Protein AF-A0A1Q8VTU4-F1 (afdb_monomer_lite)

Structure (mmCIF, N/CA/C/O backbone):
data_AF-A0A1Q8VTU4-F1
#
_entry.id   AF-A0A1Q8VTU4-F1
#
loop_
_atom_site.group_PDB
_atom_site.id
_atom_site.type_symbol
_atom_site.label_atom_id
_atom_site.label_alt_id
_atom_site.label_comp_id
_atom_site.label_asym_id
_atom_site.label_entity_id
_atom_site.label_seq_id
_atom_site.pdbx_PDB_ins_code
_atom_site.Cartn_x
_atom_site.Cartn_y
_atom_site.Cartn_z
_atom_site.occupancy
_atom_site.B_iso_or_equiv
_atom_site.auth_seq_id
_atom_site.auth_comp_id
_atom_site.auth_asym_id
_atom_site.auth_atom_id
_atom_site.pdbx_PDB_model_num
ATOM 1 N N . MET A 1 1 ? -30.413 25.745 49.077 1.00 49.00 1 MET A N 1
ATOM 2 C CA . MET A 1 1 ? -29.034 25.335 48.740 1.00 49.00 1 MET A CA 1
ATOM 3 C C . MET A 1 1 ? -29.107 24.049 47.938 1.00 49.00 1 MET A C 1
ATOM 5 O O . MET A 1 1 ? -29.226 22.994 48.539 1.00 49.00 1 MET A O 1
ATOM 9 N N . THR A 1 2 ? -29.062 24.130 46.610 1.00 47.56 2 THR A N 1
ATOM 10 C CA . THR A 1 2 ? -28.839 22.944 45.771 1.00 47.56 2 THR A CA 1
ATOM 11 C C . THR A 1 2 ? -28.021 23.407 44.575 1.00 47.56 2 THR A C 1
ATOM 13 O O . THR A 1 2 ? -28.518 24.137 43.722 1.00 47.56 2 THR A O 1
ATOM 16 N N . ALA A 1 3 ? -26.725 23.108 44.600 1.00 49.47 3 ALA A N 1
ATOM 17 C CA . ALA A 1 3 ? -25.802 23.446 43.526 1.00 49.47 3 ALA A CA 1
ATOM 18 C C . ALA A 1 3 ? -26.129 22.614 42.269 1.00 49.47 3 ALA A C 1
ATOM 20 O O . ALA A 1 3 ? -26.523 21.454 42.406 1.00 49.47 3 ALA A O 1
ATOM 21 N N . PRO A 1 4 ? -25.961 23.160 41.053 1.00 50.31 4 PRO A N 1
ATOM 22 C CA . PRO A 1 4 ? -26.131 22.386 39.833 1.00 50.31 4 PRO A CA 1
ATOM 23 C C . PRO A 1 4 ? -24.950 21.424 39.678 1.00 50.31 4 PRO A C 1
ATOM 25 O O . PRO A 1 4 ? -23.791 21.816 39.837 1.00 50.31 4 PRO A O 1
ATOM 28 N N . CYS A 1 5 ? -25.240 20.159 39.371 1.00 43.62 5 CYS A N 1
ATOM 29 C CA . CYS A 1 5 ? -24.227 19.153 39.080 1.00 43.62 5 CYS A CA 1
ATOM 30 C C . CYS A 1 5 ? -23.338 19.642 37.928 1.00 43.62 5 CYS A C 1
ATOM 32 O O . CYS A 1 5 ? -23.761 19.660 36.771 1.00 43.62 5 CYS A O 1
ATOM 34 N N . ARG A 1 6 ? -22.095 20.031 38.235 1.00 44.69 6 ARG A N 1
ATOM 35 C CA . ARG A 1 6 ? -21.052 20.185 37.221 1.00 44.69 6 ARG A CA 1
ATOM 36 C C . ARG A 1 6 ? -20.792 18.794 36.649 1.00 44.69 6 ARG A C 1
ATOM 38 O O . ARG A 1 6 ? -20.203 17.956 37.323 1.00 44.69 6 ARG A O 1
ATOM 45 N N . ARG A 1 7 ? -21.242 18.534 35.420 1.00 47.09 7 ARG A N 1
ATOM 46 C CA . ARG A 1 7 ? -20.657 17.454 34.622 1.00 47.09 7 ARG A CA 1
ATOM 47 C C . ARG A 1 7 ? -19.252 17.907 34.254 1.00 47.09 7 ARG A C 1
ATOM 49 O O . ARG A 1 7 ? -19.091 18.852 33.487 1.00 47.09 7 ARG A O 1
ATOM 56 N N . SER A 1 8 ? -18.256 17.277 34.857 1.00 54.38 8 SER A N 1
ATOM 57 C CA . SER A 1 8 ? -16.883 17.355 34.374 1.00 54.38 8 SER A CA 1
ATOM 58 C C . SER A 1 8 ? -16.836 16.803 32.941 1.00 54.38 8 SER A C 1
ATOM 60 O O . SER A 1 8 ? -17.499 15.796 32.678 1.00 54.38 8 SER A O 1
ATOM 62 N N . PRO A 1 9 ? -16.081 17.410 32.013 1.00 49.41 9 PRO A N 1
ATOM 63 C CA . PRO A 1 9 ? -15.727 16.735 30.775 1.00 49.41 9 PRO A CA 1
ATOM 64 C C . PRO A 1 9 ? -14.783 15.587 31.140 1.00 49.41 9 PRO A C 1
ATOM 66 O O . PRO A 1 9 ? -13.796 15.807 31.838 1.00 49.41 9 PRO A O 1
ATOM 69 N N . HIS A 1 10 ? -15.115 14.368 30.727 1.00 47.25 10 HIS A N 1
ATOM 70 C CA . HIS A 1 10 ? -14.206 13.230 30.808 1.00 47.25 10 HIS A CA 1
ATOM 71 C C . HIS A 1 10 ? -13.197 13.370 29.658 1.00 47.25 10 HIS A C 1
ATOM 73 O O . HIS A 1 10 ? -13.631 13.354 28.506 1.00 47.25 10 HIS A O 1
ATOM 79 N N . PRO A 1 11 ? -11.894 13.576 29.913 1.00 59.72 11 PRO A N 1
ATOM 80 C CA . PRO A 1 11 ? -10.891 13.610 28.866 1.00 59.72 11 PRO A CA 1
ATOM 81 C C . PRO A 1 11 ? -10.256 12.221 28.803 1.00 59.72 11 PRO A C 1
ATOM 83 O O . PRO A 1 11 ? -9.218 12.027 29.411 1.00 59.72 11 PRO A O 1
ATOM 86 N N . ASP A 1 12 ? -10.962 11.255 28.218 1.00 47.22 12 ASP A N 1
ATOM 87 C CA . ASP A 1 12 ? -10.417 10.013 27.643 1.00 47.22 12 ASP A CA 1
ATOM 88 C C . ASP A 1 12 ? -11.599 9.114 27.260 1.00 47.22 12 ASP A C 1
ATOM 90 O O . ASP A 1 12 ? -12.040 8.246 28.007 1.00 47.22 12 ASP A O 1
ATOM 94 N N . ASP A 1 13 ? -12.165 9.361 26.085 1.00 45.28 13 ASP A N 1
ATOM 95 C CA . ASP A 1 13 ? -12.774 8.274 25.328 1.00 45.28 13 ASP A CA 1
ATOM 96 C C . ASP A 1 13 ? -11.875 8.100 24.104 1.00 45.28 13 ASP A C 1
ATOM 98 O O . ASP A 1 13 ? -12.035 8.837 23.125 1.00 45.28 13 ASP A O 1
ATOM 102 N N . PRO A 1 14 ? -10.852 7.225 24.147 1.00 46.09 14 PRO A N 1
ATOM 103 C CA . PRO A 1 14 ? -10.160 6.839 22.939 1.00 46.09 14 PRO A CA 1
ATOM 104 C C . PRO A 1 14 ? -11.104 5.885 22.207 1.00 46.09 14 PRO A C 1
ATOM 106 O O . PRO A 1 14 ? -10.939 4.666 22.218 1.00 46.09 14 PRO A O 1
ATOM 109 N N . SER A 1 15 ? -12.133 6.454 21.574 1.00 47.59 15 SER A N 1
ATOM 110 C CA . SER A 1 15 ? -12.767 5.847 20.410 1.00 47.59 15 SER A CA 1
ATOM 111 C C . SER A 1 15 ? -11.630 5.297 19.547 1.00 47.59 15 SER A C 1
ATOM 113 O O . SER A 1 15 ? -10.675 6.035 19.334 1.00 47.59 15 SER A O 1
ATOM 115 N N . GLY A 1 16 ? -11.681 4.008 19.181 1.00 52.59 16 GLY A N 1
ATOM 116 C CA . GLY A 1 16 ? -10.569 3.129 18.760 1.00 52.59 16 GLY A CA 1
ATOM 117 C C . GLY A 1 16 ? -9.712 3.522 17.542 1.00 52.59 16 GLY A C 1
ATOM 118 O O . GLY A 1 16 ? -9.308 2.658 16.767 1.00 52.59 16 GLY A O 1
ATOM 119 N N . CYS A 1 17 ? -9.422 4.803 17.377 1.00 55.75 17 CYS A N 1
ATOM 120 C CA . CYS A 1 17 ? -8.487 5.407 16.459 1.00 55.75 17 CYS A CA 1
ATOM 121 C C . CYS A 1 17 ? -7.076 5.169 17.006 1.00 55.75 17 CYS A C 1
ATOM 123 O O . CYS A 1 17 ? -6.717 5.660 18.080 1.00 55.75 17 CYS A O 1
ATOM 125 N N . VAL A 1 18 ? -6.258 4.413 16.277 1.00 73.69 18 VAL A N 1
ATOM 126 C CA . VAL A 1 18 ? -4.817 4.378 16.549 1.00 73.69 18 VAL A CA 1
ATOM 127 C C . VAL A 1 18 ? -4.255 5.801 16.460 1.00 73.69 18 VAL A C 1
ATOM 129 O O . VAL A 1 18 ? -4.706 6.614 15.652 1.00 73.69 18 VAL A O 1
ATOM 132 N N . ASN A 1 19 ? -3.288 6.126 17.315 1.00 84.62 19 ASN A N 1
ATOM 133 C CA . ASN A 1 19 ? -2.707 7.466 17.317 1.00 84.62 19 ASN A CA 1
ATOM 134 C C . ASN A 1 19 ? -1.893 7.726 16.030 1.00 84.62 19 ASN A C 1
ATOM 136 O O . ASN A 1 19 ? -1.349 6.802 15.424 1.00 84.62 19 ASN A O 1
ATOM 140 N N . GLU A 1 20 ? -1.785 8.995 15.626 1.00 85.50 20 GLU A N 1
ATOM 141 C CA . GLU A 1 20 ? -1.077 9.407 14.402 1.00 85.50 20 GLU A CA 1
ATOM 142 C C . GLU A 1 20 ? 0.393 8.954 14.383 1.00 85.50 20 GLU A C 1
ATOM 144 O O . GLU A 1 20 ? 0.908 8.564 13.337 1.00 85.50 20 GLU A O 1
ATOM 149 N N . ALA A 1 21 ? 1.058 8.935 15.543 1.00 88.44 21 ALA A N 1
ATOM 150 C CA . ALA A 1 21 ? 2.445 8.490 15.656 1.00 88.44 21 ALA A CA 1
ATOM 151 C C . ALA A 1 21 ? 2.613 7.004 15.292 1.00 88.44 21 ALA A C 1
ATOM 153 O O . ALA A 1 21 ? 3.554 6.652 14.589 1.00 88.44 21 ALA A O 1
ATOM 154 N N . VAL A 1 22 ? 1.679 6.141 15.701 1.00 90.19 22 VAL A N 1
ATOM 155 C CA . VAL A 1 22 ? 1.649 4.717 15.333 1.00 90.19 22 VAL A CA 1
ATOM 156 C C . VAL A 1 22 ? 1.393 4.548 13.838 1.00 90.19 22 VAL A C 1
ATOM 158 O O . VAL A 1 22 ? 1.991 3.685 13.205 1.00 90.19 22 VAL A O 1
ATOM 161 N N . VAL A 1 23 ? 0.531 5.374 13.244 1.00 91.69 23 VAL A N 1
ATOM 162 C CA . VAL A 1 23 ? 0.281 5.340 11.793 1.00 91.69 23 VAL A CA 1
ATOM 163 C C . VAL A 1 23 ? 1.532 5.751 11.014 1.00 91.69 23 VAL A C 1
ATOM 165 O O . VAL A 1 23 ? 1.859 5.125 10.005 1.00 91.69 23 VAL A O 1
ATOM 168 N N . ALA A 1 24 ? 2.244 6.779 11.485 1.00 91.31 24 ALA A N 1
ATOM 169 C CA . ALA A 1 24 ? 3.507 7.215 10.902 1.00 91.31 24 ALA A CA 1
ATOM 170 C C . ALA A 1 24 ? 4.580 6.118 10.989 1.00 91.31 24 ALA A C 1
ATOM 172 O O . ALA A 1 24 ? 5.203 5.813 9.977 1.00 91.31 24 ALA A O 1
ATOM 173 N N . ASP A 1 25 ? 4.716 5.471 12.148 1.00 91.94 25 ASP A N 1
ATOM 174 C CA . ASP A 1 25 ?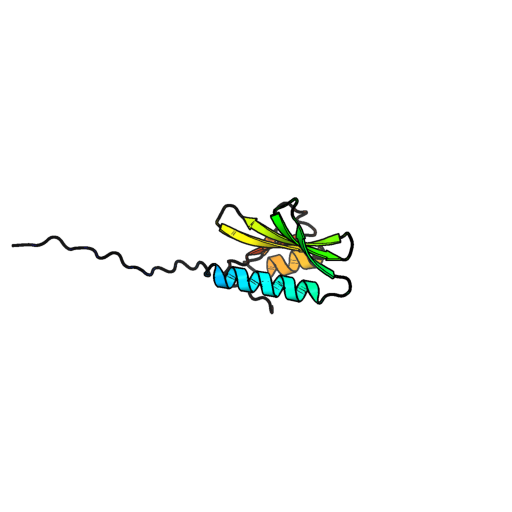 5.636 4.349 12.359 1.00 91.94 25 ASP A CA 1
ATOM 175 C C . ASP A 1 25 ? 5.325 3.169 11.421 1.00 91.94 25 ASP A C 1
ATOM 177 O O . ASP A 1 25 ? 6.193 2.725 10.673 1.00 91.94 25 ASP A O 1
ATOM 181 N N . ARG A 1 26 ? 4.050 2.763 11.327 1.00 93.50 26 ARG A N 1
ATOM 182 C CA . ARG A 1 26 ? 3.578 1.730 10.383 1.00 93.50 26 ARG A CA 1
ATOM 183 C C . ARG A 1 26 ? 3.903 2.067 8.930 1.00 93.50 26 ARG A C 1
ATOM 185 O O . ARG A 1 26 ? 4.299 1.192 8.161 1.00 93.50 26 ARG A O 1
ATOM 192 N N . ARG A 1 27 ? 3.714 3.329 8.531 1.00 93.25 27 ARG A N 1
ATOM 193 C CA . ARG A 1 27 ? 4.116 3.817 7.205 1.00 93.25 27 ARG A CA 1
ATOM 194 C C . ARG A 1 27 ? 5.619 3.651 7.009 1.00 93.25 27 ARG A C 1
ATOM 196 O O . ARG A 1 27 ? 6.039 3.183 5.951 1.00 93.25 27 ARG A O 1
ATOM 203 N N . ASP A 1 28 ? 6.405 4.134 7.965 1.00 93.25 28 ASP A N 1
ATOM 204 C CA . ASP A 1 28 ? 7.851 4.256 7.820 1.00 93.25 28 ASP A CA 1
ATOM 205 C C . ASP A 1 28 ? 8.488 2.861 7.787 1.00 93.25 28 ASP A C 1
ATOM 207 O O . ASP A 1 28 ? 9.348 2.597 6.944 1.00 93.25 28 ASP A O 1
ATOM 211 N N . GLU A 1 29 ? 7.967 1.926 8.583 1.00 93.25 29 GLU A N 1
ATOM 212 C CA . GLU A 1 29 ? 8.307 0.507 8.517 1.00 93.25 29 GLU A CA 1
ATOM 213 C C . GLU A 1 29 ? 7.954 -0.109 7.155 1.00 93.25 29 GLU A C 1
ATOM 215 O O . GLU A 1 29 ? 8.789 -0.776 6.538 1.00 93.25 29 GLU A O 1
ATOM 220 N N . LEU A 1 30 ? 6.752 0.153 6.627 1.00 92.81 30 LEU A N 1
ATOM 221 C CA . LEU A 1 30 ? 6.332 -0.380 5.329 1.00 92.81 30 LEU A CA 1
ATOM 222 C C . LEU A 1 30 ? 7.221 0.131 4.185 1.00 92.81 30 LEU A C 1
ATOM 224 O O . LEU A 1 30 ? 7.590 -0.638 3.294 1.00 92.81 30 LEU A O 1
ATOM 228 N N . LEU A 1 31 ? 7.602 1.412 4.214 1.00 93.50 31 LEU A N 1
ATOM 229 C CA . LEU A 1 31 ? 8.536 1.998 3.250 1.00 93.50 31 LEU A CA 1
ATOM 230 C C . LEU A 1 31 ? 9.942 1.410 3.398 1.00 93.50 31 LEU A C 1
ATOM 232 O O . LEU A 1 31 ? 10.573 1.093 2.388 1.00 93.50 31 LEU A O 1
ATOM 236 N N . ALA A 1 32 ? 10.421 1.225 4.630 1.00 93.62 32 ALA A N 1
ATOM 237 C CA . ALA A 1 32 ? 11.710 0.596 4.895 1.00 93.62 32 ALA A CA 1
ATOM 238 C C . ALA A 1 32 ? 11.738 -0.845 4.367 1.00 93.62 32 ALA A C 1
ATOM 240 O O . ALA A 1 32 ? 12.663 -1.218 3.646 1.00 93.62 32 ALA A O 1
ATOM 241 N N . LYS A 1 33 ? 10.687 -1.629 4.628 1.00 92.31 33 LYS A N 1
ATOM 242 C CA . LYS A 1 33 ? 10.522 -2.988 4.098 1.00 92.31 33 LYS A CA 1
ATOM 243 C C . LYS A 1 33 ? 10.490 -2.979 2.572 1.00 92.31 33 LYS A C 1
ATOM 245 O O . LYS A 1 33 ? 11.235 -3.727 1.942 1.00 92.31 33 LYS A O 1
ATOM 250 N N . ALA A 1 34 ? 9.712 -2.089 1.959 1.00 92.75 34 ALA A N 1
ATOM 251 C CA . ALA A 1 34 ? 9.655 -1.946 0.506 1.00 92.75 34 ALA A CA 1
ATOM 252 C C . ALA A 1 34 ? 11.028 -1.620 -0.111 1.00 92.75 34 ALA A C 1
ATOM 254 O O . ALA A 1 34 ? 11.365 -2.160 -1.163 1.00 92.75 34 ALA A O 1
ATOM 255 N N . ALA A 1 35 ? 11.840 -0.795 0.555 1.00 93.31 35 ALA A N 1
ATOM 256 C CA . ALA A 1 35 ? 13.187 -0.437 0.110 1.00 93.31 35 ALA A CA 1
ATOM 257 C C . ALA A 1 35 ? 14.199 -1.596 0.185 1.00 93.31 35 ALA A C 1
ATOM 259 O O . ALA A 1 35 ? 15.238 -1.536 -0.468 1.00 93.31 35 ALA A O 1
ATOM 260 N N . THR A 1 36 ? 13.913 -2.656 0.951 1.00 94.06 36 THR A N 1
ATOM 261 C CA . THR A 1 36 ? 14.782 -3.847 1.028 1.00 94.06 36 THR A CA 1
ATOM 262 C C . THR A 1 36 ? 14.616 -4.789 -0.166 1.00 94.06 36 THR A C 1
ATOM 264 O O . THR A 1 36 ? 15.453 -5.668 -0.380 1.00 94.06 36 THR A O 1
ATOM 267 N N . LEU A 1 37 ? 13.554 -4.617 -0.963 1.00 92.88 37 LEU A N 1
ATOM 268 C CA . LEU A 1 37 ? 13.295 -5.454 -2.129 1.00 92.88 37 LEU A CA 1
ATOM 269 C C . LEU A 1 37 ? 14.319 -5.185 -3.249 1.00 92.88 37 LEU A C 1
ATOM 271 O O . LEU A 1 37 ? 14.717 -4.040 -3.485 1.00 92.88 37 LEU A O 1
ATOM 275 N N . PRO A 1 38 ? 14.742 -6.222 -3.993 1.00 93.75 38 PRO A N 1
ATOM 276 C CA . PRO A 1 38 ? 15.767 -6.080 -5.020 1.00 93.75 38 PRO A CA 1
ATOM 277 C C . PRO A 1 38 ? 15.309 -5.142 -6.144 1.00 93.75 38 PRO A C 1
ATOM 279 O O . PRO A 1 38 ? 14.313 -5.389 -6.822 1.00 93.75 38 PRO A O 1
ATOM 282 N N . GLY A 1 39 ? 16.066 -4.062 -6.358 1.00 92.56 39 GLY A N 1
ATOM 283 C CA . GLY A 1 39 ? 15.766 -3.057 -7.381 1.00 92.56 39 GLY A CA 1
ATOM 284 C C . GLY A 1 39 ? 14.597 -2.131 -7.034 1.00 92.56 39 GLY A C 1
ATOM 285 O O . GLY A 1 39 ? 14.146 -1.382 -7.906 1.00 92.56 39 GLY A O 1
ATOM 286 N N . ALA A 1 40 ? 14.107 -2.179 -5.793 1.00 95.56 40 ALA A N 1
ATOM 287 C CA . ALA A 1 40 ? 13.085 -1.268 -5.321 1.00 95.56 40 ALA A CA 1
ATOM 288 C C . ALA A 1 40 ? 13.676 0.078 -4.897 1.00 95.56 40 ALA A C 1
ATOM 290 O O . ALA A 1 40 ? 14.795 0.185 -4.399 1.00 95.56 40 ALA A O 1
ATOM 291 N N . TRP A 1 41 ? 12.875 1.114 -5.089 1.00 94.38 41 TRP A N 1
ATOM 292 C CA . TRP A 1 41 ? 13.090 2.449 -4.571 1.00 94.38 41 TRP A CA 1
ATOM 293 C C . TRP A 1 41 ? 11.841 2.858 -3.798 1.00 94.38 41 TRP A C 1
ATOM 295 O O . TRP A 1 41 ? 10.732 2.710 -4.312 1.00 94.38 41 TRP A O 1
ATOM 305 N N . ALA A 1 42 ? 12.021 3.370 -2.583 1.00 95.19 42 ALA A N 1
ATOM 306 C CA . ALA A 1 42 ? 10.963 3.978 -1.788 1.00 95.19 42 ALA A CA 1
ATOM 307 C C . ALA A 1 42 ? 11.317 5.444 -1.534 1.00 95.19 42 ALA A C 1
ATOM 309 O O . ALA A 1 42 ? 12.467 5.774 -1.237 1.00 95.19 42 ALA A O 1
ATOM 310 N N . GLY A 1 43 ? 10.338 6.330 -1.660 1.00 92.62 43 GLY A N 1
ATOM 311 C CA . GLY A 1 43 ? 10.559 7.755 -1.471 1.00 92.62 43 GLY A CA 1
ATOM 312 C C . GLY A 1 43 ? 9.299 8.575 -1.677 1.00 92.62 43 GLY A C 1
ATOM 313 O O . GLY A 1 43 ? 8.193 8.047 -1.728 1.00 92.62 43 GLY A O 1
ATOM 314 N N . HIS A 1 44 ? 9.469 9.888 -1.781 1.00 92.75 44 HIS A N 1
ATOM 315 C CA . HIS A 1 44 ? 8.361 10.824 -1.922 1.00 92.75 44 HIS A CA 1
ATOM 316 C C . HIS A 1 44 ? 8.179 11.253 -3.378 1.00 92.75 44 HIS A C 1
ATOM 318 O O . HIS A 1 44 ? 9.148 11.658 -4.027 1.00 92.75 44 HIS A O 1
ATOM 324 N N . LYS A 1 45 ? 6.945 11.198 -3.893 1.00 89.06 45 LYS A N 1
ATOM 325 C CA . LYS A 1 45 ? 6.629 11.665 -5.246 1.00 89.06 45 LYS A CA 1
ATOM 326 C C . LYS A 1 45 ? 6.008 13.066 -5.187 1.00 89.06 45 LYS A C 1
ATOM 328 O O . LYS A 1 45 ? 4.841 13.183 -4.820 1.00 89.06 45 LYS A O 1
ATOM 333 N N . PRO A 1 46 ? 6.733 14.127 -5.593 1.00 86.00 46 PRO A N 1
ATOM 334 C CA . PRO A 1 46 ? 6.285 15.512 -5.410 1.00 86.00 46 PRO A CA 1
ATOM 335 C C . PRO A 1 46 ? 5.043 15.867 -6.234 1.00 86.00 46 PRO A C 1
ATOM 337 O O . PRO A 1 46 ? 4.272 16.727 -5.841 1.00 86.00 46 PRO A O 1
ATOM 340 N N . GLU A 1 47 ? 4.816 15.193 -7.364 1.00 88.69 47 GLU A N 1
ATOM 341 C CA . GLU A 1 47 ? 3.640 15.437 -8.212 1.00 88.69 47 GLU A CA 1
ATOM 342 C C . GLU A 1 47 ? 2.316 15.090 -7.519 1.00 88.69 47 GLU A C 1
ATOM 344 O O . GLU A 1 47 ? 1.274 15.621 -7.893 1.00 88.69 47 GLU A O 1
ATOM 349 N N . TRP A 1 48 ? 2.348 14.161 -6.560 1.00 87.88 48 TRP A N 1
ATOM 350 C CA . TRP A 1 48 ? 1.162 13.667 -5.854 1.00 87.88 48 TRP A CA 1
ATOM 351 C C . TRP A 1 48 ? 1.213 13.940 -4.353 1.00 87.88 48 TRP A C 1
ATOM 353 O O . TRP A 1 48 ? 0.246 13.641 -3.666 1.00 87.88 48 TRP A O 1
ATOM 363 N N . ASP A 1 49 ? 2.333 14.480 -3.870 1.00 91.31 49 ASP A N 1
ATOM 364 C CA . ASP A 1 49 ? 2.610 14.738 -2.458 1.00 91.31 49 ASP A CA 1
ATOM 365 C C . ASP A 1 49 ? 2.377 13.514 -1.555 1.00 91.31 49 ASP A C 1
ATOM 367 O O . ASP A 1 49 ? 1.787 13.597 -0.481 1.00 91.31 49 ASP A O 1
ATOM 371 N N . ILE A 1 50 ? 2.801 12.335 -2.032 1.00 93.19 50 ILE A N 1
ATOM 372 C CA . ILE A 1 50 ? 2.667 11.082 -1.284 1.00 93.19 50 ILE A CA 1
ATOM 373 C C . ILE A 1 50 ? 3.941 10.233 -1.321 1.00 93.19 50 ILE A C 1
ATOM 375 O O . ILE A 1 50 ? 4.671 10.232 -2.324 1.00 93.19 50 ILE A O 1
ATOM 379 N N . PRO A 1 51 ? 4.202 9.444 -0.263 1.00 95.19 51 PRO A N 1
ATOM 380 C CA . PRO A 1 51 ? 5.210 8.400 -0.309 1.00 95.19 51 PRO A CA 1
ATOM 381 C C . PRO A 1 51 ? 4.776 7.245 -1.218 1.00 95.19 51 PRO A C 1
ATOM 383 O O . PRO A 1 51 ? 3.620 6.812 -1.221 1.00 95.19 51 PRO A O 1
ATOM 386 N N . VAL A 1 52 ? 5.728 6.717 -1.978 1.00 96.06 52 VAL A N 1
ATOM 387 C CA . VAL A 1 52 ? 5.528 5.622 -2.926 1.00 96.06 52 VAL A CA 1
ATOM 388 C C . VAL A 1 52 ? 6.719 4.669 -2.907 1.00 96.06 52 VAL A C 1
ATOM 390 O O . VAL A 1 52 ? 7.827 5.056 -2.533 1.00 96.06 52 VAL A O 1
ATOM 393 N N . ALA A 1 53 ? 6.509 3.442 -3.385 1.00 96.06 53 ALA A N 1
ATOM 394 C CA . ALA A 1 53 ? 7.601 2.555 -3.763 1.00 96.06 53 ALA A CA 1
ATOM 395 C C . ALA A 1 53 ? 7.399 1.948 -5.158 1.00 96.06 53 ALA A C 1
ATOM 397 O O . ALA A 1 53 ? 6.276 1.640 -5.585 1.00 96.06 53 ALA A O 1
ATOM 398 N N . SER A 1 54 ? 8.506 1.794 -5.884 1.00 95.25 54 SER A N 1
ATOM 399 C CA . SER A 1 54 ? 8.545 1.272 -7.248 1.00 95.25 54 SER A CA 1
ATOM 400 C C . SER A 1 54 ? 9.753 0.378 -7.499 1.00 95.25 54 SER A C 1
ATOM 402 O O . SER A 1 54 ? 10.775 0.493 -6.835 1.00 95.25 54 SER A O 1
ATOM 404 N N . VAL A 1 55 ? 9.651 -0.492 -8.505 1.00 95.81 55 VAL A N 1
ATOM 405 C CA . VAL A 1 55 ? 10.795 -1.184 -9.116 1.00 95.81 55 VAL A CA 1
ATOM 406 C C . VAL A 1 55 ? 10.954 -0.641 -10.530 1.00 95.81 55 VAL A C 1
ATOM 408 O O . VAL A 1 55 ? 10.089 -0.837 -11.393 1.00 95.81 55 VAL A O 1
ATOM 411 N N . GLY A 1 56 ? 12.031 0.112 -10.759 1.00 91.50 56 GLY A N 1
ATOM 412 C CA . GLY A 1 56 ? 12.180 0.921 -11.970 1.00 91.50 56 GLY A CA 1
ATOM 413 C C . GLY A 1 56 ? 10.946 1.820 -12.192 1.00 91.50 56 GLY A C 1
ATOM 414 O O . GLY A 1 56 ? 10.540 2.525 -11.265 1.00 91.50 56 GLY A O 1
ATOM 415 N N . PRO A 1 57 ? 10.298 1.787 -13.374 1.00 90.81 57 PRO A N 1
ATOM 416 C CA . PRO A 1 57 ? 9.127 2.619 -13.666 1.00 90.81 57 PRO A CA 1
ATOM 417 C C . PRO A 1 57 ? 7.804 2.073 -13.091 1.00 90.81 57 PRO A C 1
ATOM 419 O O . PRO A 1 57 ? 6.746 2.650 -13.338 1.00 90.81 57 PRO 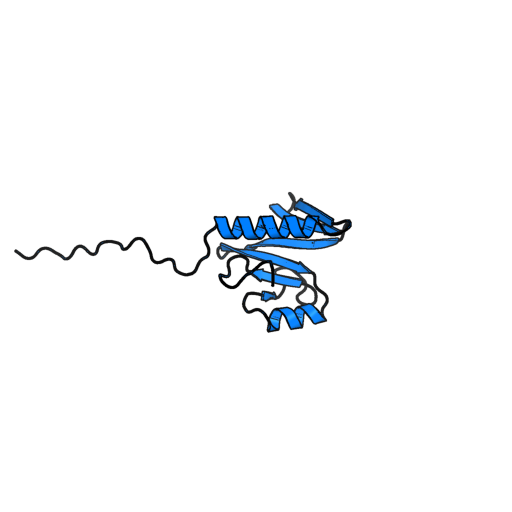A O 1
ATOM 422 N N . ARG A 1 58 ? 7.812 0.931 -12.388 1.00 92.00 58 ARG A N 1
ATOM 423 C CA . ARG A 1 58 ? 6.588 0.237 -11.957 1.00 92.00 58 ARG A CA 1
ATOM 424 C C . ARG A 1 58 ? 6.324 0.458 -10.473 1.00 92.00 58 ARG A C 1
ATOM 426 O O . ARG A 1 58 ? 7.035 -0.090 -9.639 1.00 92.00 58 ARG A O 1
ATOM 433 N N . LEU A 1 59 ? 5.273 1.211 -10.156 1.00 94.00 59 LEU A N 1
ATOM 434 C CA . LEU A 1 59 ? 4.784 1.385 -8.786 1.00 94.00 59 LEU A CA 1
ATOM 435 C C . LEU A 1 59 ? 4.165 0.089 -8.254 1.00 94.00 59 LEU A C 1
ATOM 437 O O . LEU A 1 59 ? 3.449 -0.606 -8.985 1.00 94.00 59 LEU A O 1
ATOM 441 N N . PHE A 1 60 ? 4.411 -0.192 -6.977 1.00 94.94 60 PHE A N 1
ATOM 442 C CA . PHE A 1 60 ? 3.791 -1.303 -6.252 1.00 94.94 60 PHE A CA 1
ATOM 443 C C . PHE A 1 60 ? 3.251 -0.910 -4.872 1.00 94.94 60 PHE A C 1
ATOM 445 O O . PHE A 1 60 ? 2.440 -1.655 -4.334 1.00 94.94 60 PHE A O 1
ATOM 452 N N . LEU A 1 61 ? 3.650 0.246 -4.328 1.00 96.00 61 LEU A N 1
ATOM 453 C CA . LEU A 1 61 ? 3.129 0.802 -3.078 1.00 96.00 61 LEU A CA 1
ATOM 454 C C . LEU A 1 61 ? 2.833 2.297 -3.248 1.00 96.00 61 LEU A C 1
ATOM 456 O O . LEU A 1 61 ? 3.671 3.039 -3.763 1.00 96.00 61 LEU A O 1
ATOM 460 N N . LEU A 1 62 ? 1.657 2.736 -2.803 1.00 96.06 62 LEU A N 1
ATOM 461 C CA . LEU A 1 62 ? 1.275 4.144 -2.688 1.00 96.06 62 LEU A CA 1
ATOM 462 C C . LEU A 1 62 ? 0.654 4.381 -1.312 1.00 96.06 62 LEU A C 1
ATOM 464 O O . LEU A 1 62 ? -0.274 3.669 -0.940 1.00 96.06 62 LEU A O 1
ATOM 468 N N . LEU A 1 63 ? 1.124 5.388 -0.581 1.00 95.81 63 LEU A N 1
ATOM 469 C CA . LEU A 1 63 ? 0.561 5.763 0.714 1.00 95.81 63 LEU A CA 1
ATOM 470 C C . LEU A 1 63 ? -0.338 6.980 0.564 1.00 95.81 63 LEU A C 1
ATOM 472 O O . LEU A 1 63 ? 0.138 8.095 0.388 1.00 95.81 63 LEU A O 1
ATOM 476 N N . ILE A 1 64 ? -1.645 6.750 0.597 1.00 94.88 64 ILE A N 1
ATOM 477 C CA . ILE A 1 64 ? -2.651 7.735 0.218 1.00 94.88 64 ILE A CA 1
ATOM 478 C C . ILE A 1 64 ? -3.394 8.196 1.476 1.00 94.88 64 ILE A C 1
ATOM 480 O O . ILE A 1 64 ? -4.085 7.380 2.093 1.00 94.88 64 ILE A O 1
ATOM 484 N N . PRO A 1 65 ? -3.296 9.481 1.861 1.00 93.00 65 PRO A N 1
ATOM 485 C CA . PRO A 1 65 ? -4.174 10.040 2.877 1.00 93.00 65 PRO A CA 1
ATOM 486 C C . PRO A 1 65 ? -5.600 10.107 2.322 1.00 93.00 65 PRO A C 1
ATOM 488 O O . PRO A 1 65 ? -5.847 10.660 1.248 1.00 93.00 65 PRO A O 1
ATOM 491 N N . HIS A 1 66 ? -6.540 9.511 3.043 1.00 91.81 66 HIS A N 1
ATOM 492 C CA . HIS A 1 66 ? -7.951 9.510 2.699 1.00 91.81 66 HIS A CA 1
ATOM 493 C C . HIS A 1 66 ? -8.671 10.669 3.405 1.00 91.81 66 HIS A C 1
ATOM 495 O O . HIS A 1 66 ? -8.251 11.157 4.454 1.00 91.81 66 HIS A O 1
ATOM 501 N N . THR A 1 67 ? -9.773 11.142 2.824 1.00 89.50 67 THR A N 1
ATOM 502 C CA . THR A 1 67 ? -10.495 12.334 3.303 1.00 89.50 67 THR A CA 1
ATOM 503 C C . THR A 1 67 ? -11.196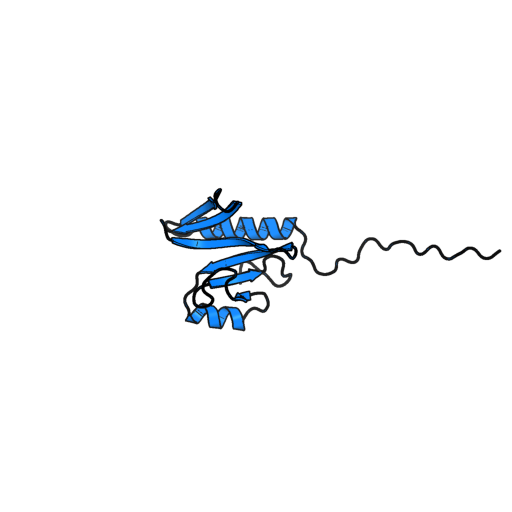 12.144 4.650 1.00 89.50 67 THR A C 1
ATOM 505 O O . THR A 1 67 ? -11.597 13.125 5.267 1.00 89.50 67 THR A O 1
ATOM 508 N N . ASP A 1 68 ? -11.335 10.903 5.113 1.00 88.88 68 ASP A N 1
ATOM 509 C CA . ASP A 1 68 ? -11.879 10.541 6.429 1.00 88.88 68 ASP A CA 1
ATOM 510 C C . ASP A 1 68 ? -10.800 10.443 7.524 1.00 88.88 68 ASP A C 1
ATOM 512 O O . ASP A 1 68 ? -11.106 10.047 8.646 1.00 88.88 68 ASP A O 1
ATOM 516 N N . GLY A 1 69 ? -9.552 10.811 7.215 1.00 88.25 69 GLY A N 1
ATOM 517 C CA . GLY A 1 69 ? -8.429 10.780 8.153 1.00 88.25 69 GLY A CA 1
ATOM 518 C C . GLY A 1 69 ? -7.663 9.458 8.179 1.00 88.25 69 GLY A C 1
ATOM 519 O O . GLY A 1 69 ? -6.681 9.347 8.912 1.00 88.25 69 GLY A O 1
ATOM 520 N N . ARG A 1 70 ? -8.061 8.466 7.373 1.00 92.81 70 ARG A N 1
ATOM 521 C CA . ARG A 1 70 ? -7.324 7.204 7.252 1.00 92.81 70 ARG A CA 1
ATOM 522 C C . ARG A 1 70 ? -6.087 7.353 6.371 1.00 92.81 70 ARG A C 1
ATOM 524 O O . ARG A 1 70 ? -6.052 8.163 5.447 1.00 92.81 70 ARG A O 1
ATOM 531 N N . LEU A 1 71 ? -5.085 6.516 6.614 1.00 94.94 71 LEU A N 1
ATOM 532 C CA . LEU A 1 71 ? -3.928 6.351 5.741 1.00 94.94 71 LEU A CA 1
ATOM 533 C C . LEU A 1 71 ? -4.025 4.990 5.056 1.00 94.94 71 LEU A C 1
ATOM 535 O O . LEU A 1 71 ? -3.940 3.953 5.712 1.00 94.94 71 LEU A O 1
ATOM 539 N N . LEU A 1 72 ? -4.191 5.002 3.735 1.00 96.06 72 LEU A N 1
ATOM 540 C CA . LEU A 1 72 ? -4.347 3.794 2.936 1.00 96.06 72 LEU A CA 1
ATOM 541 C C . LEU A 1 72 ? -3.031 3.429 2.251 1.00 96.06 72 LEU A C 1
ATOM 543 O O . LEU A 1 72 ? -2.504 4.206 1.455 1.00 96.06 72 LEU A O 1
ATOM 547 N N . ALA A 1 73 ? -2.539 2.217 2.481 1.00 96.62 73 ALA A N 1
ATOM 548 C CA . ALA A 1 73 ? -1.459 1.635 1.700 1.00 96.62 73 ALA A CA 1
ATOM 549 C C . ALA A 1 73 ? -2.032 0.878 0.499 1.00 96.62 73 ALA A C 1
ATOM 551 O O . ALA A 1 73 ? -2.541 -0.235 0.618 1.00 96.62 73 ALA A O 1
ATOM 552 N N . ASN A 1 74 ? -1.972 1.498 -0.679 1.00 96.44 74 ASN A N 1
ATOM 553 C CA . ASN A 1 74 ? -2.313 0.841 -1.932 1.00 96.44 74 ASN A CA 1
ATOM 554 C C . ASN A 1 74 ? -1.170 -0.050 -2.390 1.00 96.44 74 ASN A C 1
ATOM 556 O O . ASN A 1 74 ? -0.117 0.452 -2.780 1.00 96.44 74 ASN A O 1
ATOM 560 N N . VAL A 1 75 ? -1.403 -1.359 -2.365 1.00 95.44 75 VAL A N 1
ATOM 561 C CA . VAL A 1 75 ? -0.408 -2.372 -2.712 1.00 95.44 75 VAL A CA 1
ATOM 562 C C . VAL A 1 75 ? -0.849 -3.117 -3.956 1.00 95.44 75 VAL A C 1
ATOM 564 O O . VAL A 1 75 ? -2.013 -3.502 -4.094 1.00 95.44 75 VAL A O 1
ATOM 567 N N . LYS A 1 76 ? 0.096 -3.312 -4.872 1.00 94.88 76 LYS A N 1
ATOM 568 C CA . LYS A 1 76 ? -0.108 -4.124 -6.064 1.00 94.88 76 LYS A CA 1
ATOM 569 C C . LYS A 1 76 ? 0.140 -5.596 -5.745 1.00 94.88 76 LYS A C 1
ATOM 571 O O . LYS A 1 76 ? 1.215 -5.935 -5.263 1.00 94.88 76 LYS A O 1
ATOM 576 N N . LEU A 1 77 ? -0.824 -6.446 -6.074 1.00 93.81 77 LEU A N 1
ATOM 577 C CA . LEU A 1 77 ? -0.787 -7.894 -5.867 1.00 93.81 77 LEU A CA 1
ATOM 578 C C . LEU A 1 77 ? -1.207 -8.631 -7.145 1.00 93.81 77 LEU A C 1
ATOM 580 O O . LEU A 1 77 ? -1.777 -8.035 -8.074 1.00 93.81 77 LEU A O 1
ATOM 584 N N . ASP A 1 78 ? -0.952 -9.936 -7.182 1.00 92.69 78 ASP A N 1
ATOM 585 C CA . ASP A 1 78 ? -1.521 -10.795 -8.210 1.00 92.69 78 ASP A CA 1
ATOM 586 C C . ASP A 1 78 ? -3.042 -10.936 -8.019 1.00 92.69 78 ASP A C 1
ATOM 588 O O . ASP A 1 78 ? -3.544 -10.861 -6.896 1.00 92.69 78 ASP A O 1
ATOM 592 N N . PRO A 1 7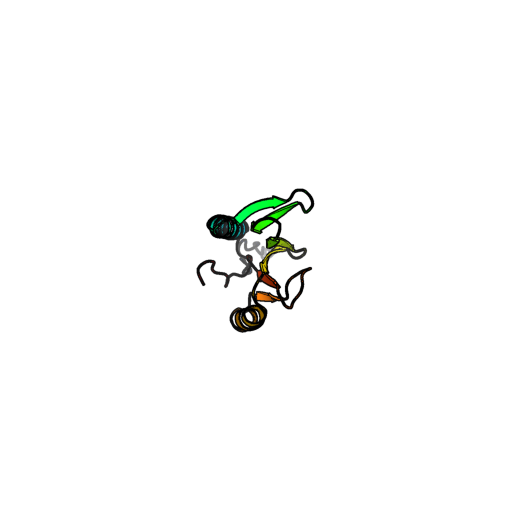9 ? -3.831 -11.095 -9.100 1.00 91.56 79 PRO A N 1
ATOM 593 C CA . PRO A 1 79 ? -5.292 -11.097 -9.001 1.00 91.56 79 PRO A CA 1
ATOM 594 C C . PRO A 1 79 ? -5.872 -12.168 -8.073 1.00 91.56 79 PRO A C 1
ATOM 596 O O . PRO A 1 79 ? -6.949 -11.963 -7.516 1.00 91.56 79 PRO A O 1
ATOM 599 N N . GLU A 1 80 ? -5.188 -13.303 -7.937 1.00 90.81 80 GLU A N 1
ATOM 600 C CA . GLU A 1 80 ? -5.559 -14.371 -7.005 1.00 90.81 80 GLU A CA 1
ATOM 601 C C . GLU A 1 80 ? -5.358 -13.945 -5.544 1.00 90.81 80 GLU A C 1
ATOM 603 O O . GLU A 1 80 ? -6.278 -14.080 -4.733 1.00 90.81 80 GLU A O 1
ATOM 608 N N . ASP A 1 81 ? -4.231 -13.300 -5.243 1.00 92.75 81 ASP A N 1
ATOM 609 C CA . ASP A 1 81 ? -3.924 -12.772 -3.913 1.00 92.75 81 ASP A CA 1
ATOM 610 C C . ASP A 1 81 ? -4.847 -11.618 -3.528 1.00 92.75 81 ASP A C 1
ATOM 612 O O . ASP A 1 81 ? -5.272 -11.525 -2.381 1.00 92.75 81 ASP A O 1
ATOM 616 N N . VAL A 1 82 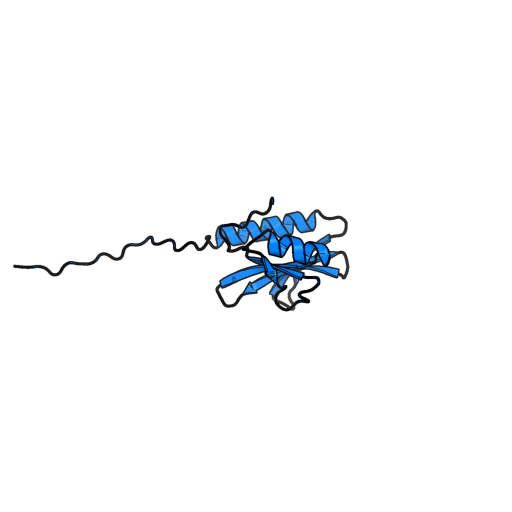? -5.239 -10.762 -4.480 1.00 92.88 82 VAL A N 1
ATOM 617 C CA . VAL A 1 82 ? -6.215 -9.687 -4.224 1.00 92.88 82 VAL A CA 1
ATOM 618 C C . VAL A 1 82 ? -7.511 -10.249 -3.637 1.00 92.88 82 VAL A C 1
ATOM 620 O O . VAL A 1 82 ? -8.104 -9.632 -2.752 1.00 92.88 82 VAL A O 1
ATOM 623 N N . VAL A 1 83 ? -7.974 -11.405 -4.122 1.00 91.19 83 VAL A N 1
ATOM 624 C CA . VAL A 1 83 ? -9.189 -12.049 -3.605 1.00 91.19 83 VAL A CA 1
ATOM 625 C C . VAL A 1 83 ? -8.926 -12.673 -2.236 1.00 91.19 83 VAL A C 1
ATOM 627 O O . VAL A 1 83 ? -9.727 -12.471 -1.325 1.00 91.19 83 VAL A O 1
ATOM 630 N N . ALA A 1 84 ? -7.809 -13.388 -2.082 1.00 92.62 84 ALA A N 1
ATOM 631 C CA . ALA A 1 84 ? -7.457 -14.065 -0.837 1.00 92.62 84 ALA A CA 1
ATOM 632 C C . ALA A 1 84 ? -7.245 -13.080 0.324 1.00 92.62 84 ALA A C 1
ATOM 634 O O . ALA A 1 84 ? -7.870 -13.219 1.373 1.00 92.62 84 ALA A O 1
ATOM 635 N N . VAL A 1 85 ? -6.438 -12.039 0.117 1.00 92.69 85 VAL A N 1
ATOM 636 C CA . VAL A 1 85 ? -6.101 -11.031 1.134 1.00 92.69 85 VAL A CA 1
ATOM 637 C C . VAL A 1 85 ? -7.347 -10.257 1.567 1.00 92.69 85 VAL A C 1
ATOM 639 O O . VAL A 1 85 ? -7.577 -10.070 2.757 1.00 92.69 85 VAL A O 1
ATOM 642 N N . ARG A 1 86 ? -8.214 -9.873 0.622 1.00 93.12 86 ARG A N 1
ATOM 643 C CA . ARG A 1 86 ? -9.482 -9.195 0.947 1.00 93.12 86 ARG A CA 1
ATOM 644 C C . ARG A 1 86 ? -10.466 -10.072 1.718 1.00 93.12 86 ARG A C 1
ATOM 646 O O . ARG A 1 86 ? -11.327 -9.540 2.406 1.00 93.12 86 ARG A O 1
ATOM 653 N N . ALA A 1 87 ? -10.393 -11.391 1.558 1.00 92.06 87 ALA A N 1
ATOM 654 C CA . ALA A 1 87 ? -11.214 -12.322 2.326 1.00 92.06 87 ALA A CA 1
ATOM 655 C C . ALA A 1 87 ? -10.617 -12.614 3.712 1.00 92.06 87 ALA A C 1
ATOM 657 O O . ALA A 1 87 ? -11.363 -12.919 4.638 1.00 92.06 87 ALA A O 1
ATOM 658 N N . ALA A 1 88 ? -9.291 -12.535 3.846 1.00 92.81 88 ALA A N 1
ATOM 659 C CA . ALA A 1 88 ? -8.574 -12.844 5.077 1.00 92.81 88 ALA A CA 1
ATOM 660 C C . ALA A 1 88 ? -8.547 -11.680 6.081 1.00 92.81 88 ALA A C 1
ATOM 662 O O . ALA A 1 88 ? -8.550 -11.924 7.285 1.00 92.81 88 ALA A O 1
ATOM 663 N N . PHE A 1 89 ? -8.533 -10.430 5.606 1.00 92.75 89 PHE A N 1
ATOM 664 C CA . PHE A 1 89 ? -8.292 -9.261 6.451 1.00 92.75 89 PHE A CA 1
ATOM 665 C C . PHE A 1 89 ? -9.392 -8.203 6.309 1.00 92.75 89 PHE A C 1
ATOM 667 O O . PHE A 1 89 ? -9.582 -7.619 5.243 1.00 92.75 89 PHE A O 1
ATOM 674 N N . GLU A 1 90 ? -10.078 -7.891 7.413 1.00 90.81 90 GLU A N 1
ATOM 675 C CA . GLU A 1 90 ? -11.166 -6.896 7.441 1.00 90.81 90 GLU A CA 1
ATOM 676 C C . GLU A 1 90 ? -10.690 -5.461 7.163 1.00 90.81 90 GLU A C 1
ATOM 678 O O . GLU A 1 90 ? -11.466 -4.617 6.724 1.00 90.81 90 GLU A O 1
ATOM 683 N N . TRP A 1 91 ? -9.404 -5.183 7.386 1.00 92.12 91 TRP A N 1
ATOM 684 C CA . TRP A 1 91 ? -8.766 -3.890 7.122 1.00 92.12 91 TRP A CA 1
ATOM 685 C C . TRP A 1 91 ? -8.261 -3.734 5.680 1.00 92.12 91 TRP A C 1
ATOM 687 O O . TRP A 1 91 ? -7.549 -2.774 5.375 1.00 92.12 91 TRP A O 1
ATOM 697 N N . VAL A 1 92 ? -8.617 -4.667 4.788 1.00 94.44 92 VAL A N 1
ATOM 698 C CA . VAL A 1 92 ? -8.245 -4.630 3.372 1.00 94.44 92 VAL A CA 1
ATOM 699 C C . VAL A 1 92 ? -9.459 -4.355 2.494 1.00 94.44 92 VAL A C 1
ATOM 701 O O . VAL A 1 92 ? -10.377 -5.159 2.341 1.00 94.44 92 VAL A O 1
ATOM 704 N N . GLU A 1 93 ? -9.408 -3.220 1.815 1.00 92.88 93 GLU A N 1
ATOM 705 C CA . GLU A 1 93 ? -10.436 -2.741 0.905 1.00 92.88 93 GLU A CA 1
ATOM 706 C C . GLU A 1 93 ? -10.003 -2.908 -0.566 1.00 92.88 93 GLU A C 1
ATOM 708 O O . GLU A 1 93 ? -8.824 -3.123 -0.874 1.00 92.88 93 GLU A O 1
ATOM 713 N N . PRO A 1 94 ? -10.932 -2.808 -1.537 1.00 94.00 94 PRO A N 1
ATOM 714 C CA . PRO A 1 94 ? -10.557 -2.697 -2.944 1.00 94.00 94 PRO A CA 1
ATOM 715 C C . PRO A 1 94 ? -9.577 -1.536 -3.187 1.00 94.00 94 PRO A C 1
ATOM 717 O O . PRO A 1 94 ? -9.673 -0.493 -2.539 1.00 94.00 94 PRO A O 1
ATOM 720 N N . GLY A 1 95 ? -8.671 -1.684 -4.161 1.00 90.94 95 GLY A N 1
ATOM 721 C CA . GLY A 1 95 ? -7.711 -0.641 -4.539 1.00 90.94 95 GLY A CA 1
ATOM 722 C C . GLY A 1 95 ? -8.360 0.734 -4.750 1.00 90.94 95 GLY A C 1
ATOM 723 O O . GLY A 1 95 ? -9.245 0.903 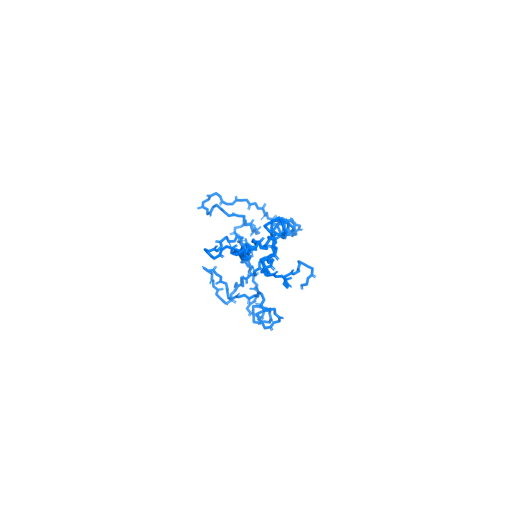-5.598 1.00 90.94 95 GLY A O 1
ATOM 724 N N . PHE A 1 96 ? -7.917 1.708 -3.961 1.00 89.94 96 PHE A N 1
ATOM 725 C CA . PHE A 1 96 ? -8.402 3.081 -3.921 1.00 89.94 96 PHE A CA 1
ATOM 726 C C . PHE A 1 96 ? -7.747 3.868 -5.055 1.00 89.94 96 PHE A C 1
ATOM 728 O O . PHE A 1 96 ? -6.534 3.829 -5.228 1.00 89.94 96 PHE A O 1
ATOM 735 N N . HIS A 1 97 ? -8.561 4.518 -5.891 1.00 88.62 97 HIS A N 1
ATOM 736 C CA . HIS A 1 97 ? -8.145 5.145 -7.159 1.00 88.62 97 HIS A CA 1
ATOM 737 C C . HIS A 1 97 ? -7.423 4.225 -8.168 1.00 88.62 97 HIS A C 1
ATOM 739 O O . HIS A 1 97 ? -7.037 4.685 -9.240 1.00 88.62 97 HIS A O 1
ATOM 745 N N . GLN A 1 98 ? -7.295 2.927 -7.877 1.00 91.81 98 GLN A N 1
ATOM 746 C CA . GLN A 1 98 ? -6.559 1.964 -8.690 1.00 91.81 98 GLN A CA 1
ATOM 747 C C . GLN A 1 98 ? -7.445 0.820 -9.201 1.00 91.81 98 GLN A C 1
ATOM 749 O O . GLN A 1 98 ? -8.627 0.684 -8.868 1.00 91.81 98 GLN A O 1
ATOM 754 N N . SER A 1 99 ? -6.868 -0.028 -10.060 1.00 90.75 99 SER A N 1
ATOM 755 C CA . SER A 1 99 ? -7.553 -1.220 -10.567 1.00 90.75 99 SER A CA 1
ATOM 756 C C . SER A 1 99 ? -7.810 -2.221 -9.441 1.00 90.75 99 SER A C 1
ATOM 758 O O . SER A 1 99 ? -6.888 -2.880 -8.969 1.00 90.75 99 SER A O 1
ATOM 760 N N . LYS A 1 100 ? -9.084 -2.422 -9.092 1.00 93.38 100 LYS A N 1
ATOM 761 C CA . LYS A 1 100 ? -9.549 -3.374 -8.062 1.00 93.38 100 LYS A CA 1
ATOM 762 C C . LYS A 1 100 ? -9.222 -4.845 -8.365 1.00 93.38 100 LYS A C 1
ATOM 764 O O . LYS A 1 100 ? -9.478 -5.704 -7.532 1.00 93.38 100 LYS A O 1
ATOM 769 N N . ARG A 1 101 ? -8.702 -5.137 -9.565 1.00 91.88 101 ARG A N 1
ATOM 770 C CA . ARG A 1 101 ? -8.205 -6.461 -9.968 1.00 91.88 101 ARG A CA 1
ATOM 771 C C . ARG A 1 101 ? -6.765 -6.718 -9.521 1.00 91.88 101 ARG A C 1
ATOM 773 O O . ARG A 1 101 ? -6.396 -7.869 -9.360 1.00 91.88 101 ARG A O 1
ATOM 780 N N . HIS A 1 102 ? -5.957 -5.669 -9.394 1.00 93.50 102 HIS A N 1
ATOM 781 C CA . HIS A 1 102 ? -4.513 -5.778 -9.150 1.00 93.50 102 HIS A CA 1
ATOM 782 C C . HIS A 1 102 ? -4.055 -5.021 -7.908 1.00 93.50 102 HIS A C 1
ATOM 784 O O . HIS A 1 102 ? -2.885 -5.091 -7.558 1.00 93.50 102 HIS A O 1
ATOM 790 N N . TRP A 1 103 ? -4.944 -4.248 -7.293 1.00 96.88 103 TRP A N 1
ATOM 791 C CA . TRP A 1 103 ? -4.619 -3.387 -6.173 1.00 96.88 103 TRP A CA 1
ATOM 792 C C . TRP A 1 103 ? -5.601 -3.606 -5.038 1.00 96.88 103 TRP A C 1
ATOM 794 O O . TRP A 1 103 ? -6.815 -3.717 -5.255 1.00 96.88 103 TRP A O 1
ATOM 804 N N . VAL A 1 104 ? -5.050 -3.596 -3.834 1.00 96.56 104 VAL A N 1
ATOM 805 C CA . VAL A 1 104 ? -5.779 -3.547 -2.569 1.00 96.56 104 VAL A CA 1
ATOM 806 C C . VAL A 1 104 ? -5.394 -2.284 -1.815 1.00 96.56 104 VAL A C 1
ATOM 808 O O . VAL A 1 104 ? -4.301 -1.758 -2.017 1.00 96.56 104 VAL A O 1
ATOM 811 N N . SER A 1 105 ? -6.290 -1.803 -0.960 1.00 96.38 105 SER A N 1
ATOM 812 C CA . SER A 1 105 ? -6.023 -0.704 -0.033 1.00 96.38 105 SER A CA 1
ATOM 813 C C . SER A 1 105 ? -5.995 -1.258 1.376 1.00 96.38 105 SER A C 1
ATOM 815 O O . SER A 1 105 ? -6.994 -1.793 1.840 1.00 96.38 105 SER A O 1
ATOM 817 N N . ILE A 1 106 ? -4.861 -1.131 2.042 1.00 95.50 106 ILE A N 1
ATOM 818 C CA . ILE A 1 106 ? -4.676 -1.547 3.427 1.00 95.50 106 ILE A CA 1
ATOM 819 C C . ILE A 1 106 ? -4.878 -0.327 4.320 1.00 95.50 106 ILE A C 1
ATOM 821 O O . ILE A 1 106 ? -4.191 0.678 4.140 1.00 95.50 106 ILE A O 1
ATOM 825 N N . ASP A 1 107 ? -5.800 -0.400 5.274 1.00 95.19 107 ASP A N 1
ATOM 826 C CA . ASP A 1 107 ? -6.023 0.672 6.240 1.00 95.19 107 ASP A CA 1
ATOM 827 C C . ASP A 1 107 ? -4.985 0.625 7.375 1.00 95.19 107 ASP A C 1
ATOM 829 O O . ASP A 1 107 ? -5.104 -0.152 8.325 1.00 95.19 107 ASP A O 1
ATOM 833 N N . LEU A 1 108 ? -3.979 1.504 7.304 1.00 93.69 108 LEU A N 1
ATOM 834 C CA . LEU A 1 108 ? -2.929 1.616 8.323 1.00 93.69 108 LEU A CA 1
ATOM 835 C C . LEU A 1 108 ? -3.425 2.250 9.628 1.00 93.69 108 LEU A C 1
ATOM 837 O O . LEU A 1 108 ? -2.703 2.228 10.628 1.00 93.69 108 LEU A O 1
ATOM 841 N N . THR A 1 109 ? -4.643 2.794 9.643 1.00 92.94 109 THR A N 1
ATOM 842 C CA . THR A 1 109 ? -5.300 3.293 10.858 1.00 92.94 109 THR A CA 1
ATOM 843 C C . THR A 1 109 ? -6.149 2.234 11.550 1.00 92.94 109 THR A C 1
ATOM 845 O O . THR A 1 109 ? -6.586 2.429 12.683 1.00 92.94 109 THR A O 1
ATOM 848 N N . SER A 1 110 ? -6.337 1.070 10.923 1.00 91.06 110 SER A N 1
ATOM 849 C CA . SER A 1 110 ? -7.064 -0.013 11.566 1.00 91.06 110 SER A CA 1
ATOM 850 C C . SER A 1 110 ? -6.285 -0.542 12.779 1.00 91.06 110 SER A C 1
ATOM 852 O O . SER A 1 110 ? -5.086 -0.837 12.669 1.00 91.06 110 SER A O 1
ATOM 854 N N . PRO A 1 111 ? -6.926 -0.719 13.948 1.00 86.50 111 PRO A N 1
ATOM 855 C CA . PRO A 1 111 ? -6.273 -1.314 15.112 1.00 86.50 111 PRO A CA 1
ATOM 856 C C . PRO A 1 111 ? -5.851 -2.770 14.863 1.00 86.50 111 PRO A C 1
ATOM 858 O O . PRO A 1 111 ? -4.909 -3.239 15.496 1.00 86.50 111 PRO A O 1
ATOM 861 N N . GLY A 1 112 ? -6.499 -3.462 13.919 1.00 84.69 112 GLY A N 1
ATOM 862 C CA . GLY A 1 112 ? -6.177 -4.840 13.542 1.00 84.69 112 GLY A CA 1
ATOM 863 C C . GLY A 1 112 ? -4.989 -4.990 12.586 1.00 84.69 112 GLY A C 1
ATOM 864 O O . GLY A 1 112 ? -4.556 -6.115 12.359 1.00 84.69 112 GLY A O 1
ATOM 865 N N . TYR A 1 113 ? -4.462 -3.897 12.023 1.00 86.25 113 TYR A N 1
ATOM 866 C CA . TYR A 1 113 ? -3.323 -3.964 11.106 1.00 86.25 113 TYR A CA 1
ATOM 867 C C . TYR A 1 113 ? -2.016 -4.296 11.838 1.00 86.25 113 TYR A C 1
ATOM 869 O O . TYR A 1 113 ? -1.674 -3.673 12.852 1.00 86.25 113 TYR A O 1
ATOM 877 N N . ARG A 1 114 ? -1.256 -5.230 11.263 1.00 78.69 114 ARG A N 1
ATOM 878 C CA . ARG A 1 114 ? 0.090 -5.628 11.683 1.00 78.69 114 ARG A CA 1
ATOM 879 C C . ARG A 1 114 ? 0.966 -5.802 10.448 1.00 78.69 114 ARG A C 1
ATOM 881 O O . ARG A 1 114 ? 0.523 -6.391 9.473 1.00 78.69 114 ARG A O 1
ATOM 888 N N . ALA A 1 115 ? 2.184 -5.271 10.485 1.00 71.56 115 ALA A N 1
ATOM 889 C CA . ALA A 1 115 ? 3.090 -5.260 9.333 1.00 71.56 115 ALA A CA 1
ATOM 890 C C . ALA A 1 115 ? 3.796 -6.614 9.084 1.00 71.56 115 ALA A C 1
ATOM 892 O O . ALA A 1 115 ? 4.392 -6.834 8.018 1.00 71.56 115 ALA A O 1
ATOM 893 N N . ASP A 1 116 ? 3.721 -7.513 10.068 1.00 69.25 116 ASP A N 1
ATOM 894 C CA . ASP A 1 116 ? 4.344 -8.839 10.079 1.00 69.25 116 ASP A CA 1
ATOM 895 C C . ASP A 1 116 ? 3.424 -9.980 9.600 1.00 69.25 116 ASP A C 1
ATOM 897 O O . ASP A 1 116 ? 3.924 -11.084 9.379 1.00 69.25 116 ASP A O 1
ATOM 901 N N . GLU A 1 117 ? 2.113 -9.735 9.463 1.00 60.31 117 GLU A N 1
ATOM 902 C CA . GLU A 1 117 ? 1.091 -10.708 9.015 1.00 60.31 117 GLU A CA 1
ATOM 903 C C . GLU A 1 117 ? 0.749 -10.535 7.526 1.00 60.31 117 GLU A C 1
ATOM 905 O O . GLU A 1 117 ? 0.521 -11.572 6.860 1.00 60.31 117 GLU A O 1
#

pLDDT: mean 85.31, std 15.84, range [43.62, 96.88]

Sequence (117 aa):
MTAPCRRSPHPDDPSGCVNEAVVADRRDELLAKAATLPGAWAGHKPEWDIPVASVGPRLFLLLIPHTDGRLLANVKLDPEDVVAVRAAFEWVEPGFHQSKRHWVSIDLTSPGYRADE

Organism: NCBI:txid544580

InterPro domains:
  IPR038056 YjbR-like superfamily [G3DSA:3.90.1150.30] (21-115)
  IPR038056 YjbR-like superfamily [SSF142906] (26-109)
  IPR058532 YjbR/MT2646/Rv2570-like [PF04237] (36-109)

Secondary structure (DSSP, 8-state):
---------------S---HHHHHHHHHHHHHHHHTSTTEEEEEETTTTEEEEEETTEEEEEEEE-TTS-EEEEEE--HHHHHHHHHH-TTEEEPSSS-TTTEEEEETT-TT--TT-

Foldseek 3Di:
DDDDDPPDPDPDDPPLWDDPVQLVVLVVVVQVVQCVDVQKDWDADPVQRWTWMDRVVGTAWTFDQDPVRWTWIKGFAAQVVLVVVVVVDVQKAQGDVDDSSGIIIGTSRDPPDDPVD

Radius of gyration: 18.72 Å; chains: 1; bounding box: 45×40×62 Å